Protein AF-A0A836WSE7-F1 (afdb_monomer)

Radius of gyration: 14.25 Å; Cα contacts (8 Å, |Δi|>4): 73; chains: 1; bounding box: 38×18×34 Å

pLDDT: mean 92.28, std 4.91, range [78.62, 98.12]

Foldseek 3Di:
DLVVLLVVLLVCLQPDADDLVRLVVLVVVVCVLPVPQDPVNVVVVVCVLVVQCPPPPSVSVSSSVVSNVNSNNNNSVVSND

Solvent-accessible surface area (backbone atoms only — not comparable to full-atom values): 4313 Å² total; per-residue (Å²): 107,70,67,58,51,27,52,52,32,20,51,53,20,40,69,42,88,55,52,69,69,59,18,51,52,50,52,51,55,52,48,62,64,61,73,78,58,46,77,66,53,52,50,52,52,52,49,62,66,49,57,58,52,74,40,85,73,49,26,59,58,51,42,32,52,51,22,23,56,52,13,37,49,51,21,20,51,59,65,72,105

Secondary structure (DSSP, 8-state):
-HHHHHHHHHHHHHTS---HHHHHHHHHHHHHHHHT--HHHHHHHHHHHHGGGGSTTHHHHHHHHHHHHHHHHHHHHHHT-

Mean predicted aligned error: 3.93 Å

Structure (mmCIF, N/CA/C/O backbone):
data_AF-A0A836WSE7-F1
#
_entry.id   AF-A0A836WSE7-F1
#
loop_
_atom_site.group_PDB
_atom_site.id
_atom_site.type_symbol
_atom_site.label_atom_id
_atom_site.label_alt_id
_atom_site.label_comp_id
_atom_site.label_asym_id
_atom_site.label_entity_id
_atom_site.label_seq_id
_atom_site.pdbx_PDB_ins_code
_atom_site.Cartn_x
_atom_site.Cartn_y
_atom_site.Cartn_z
_atom_site.occupancy
_atom_site.B_iso_or_equiv
_atom_site.auth_seq_id
_atom_site.auth_comp_id
_atom_site.auth_asym_id
_atom_site.auth_atom_id
_atom_site.pdbx_PDB_model_num
ATOM 1 N N . MET A 1 1 ? 14.997 -10.110 8.073 1.00 83.81 1 MET A N 1
ATOM 2 C CA . MET A 1 1 ? 15.098 -8.634 8.144 1.00 83.81 1 MET A CA 1
ATOM 3 C C . MET A 1 1 ? 13.934 -7.991 7.397 1.00 83.81 1 MET A C 1
ATOM 5 O O . MET A 1 1 ? 12.973 -7.648 8.064 1.00 83.81 1 MET A O 1
ATOM 9 N N . PHE A 1 2 ? 13.938 -7.936 6.056 1.00 88.31 2 PHE A N 1
ATOM 10 C CA . PHE A 1 2 ? 12.843 -7.336 5.266 1.00 88.31 2 PHE A CA 1
ATOM 11 C C . PHE A 1 2 ? 11.449 -7.889 5.604 1.00 88.31 2 PHE A C 1
ATOM 13 O O . PHE A 1 2 ? 10.579 -7.120 5.991 1.00 88.31 2 PHE A O 1
AT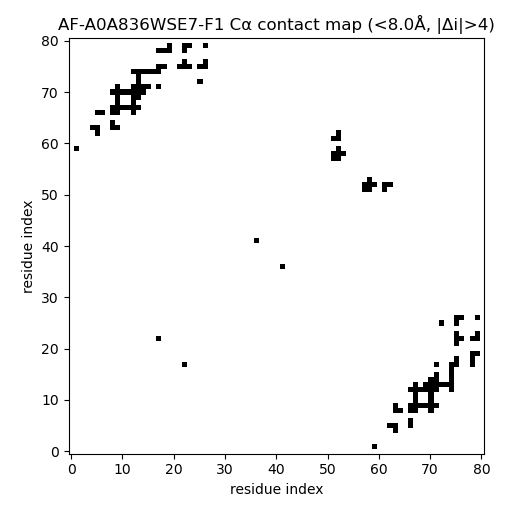OM 20 N N . LEU A 1 3 ? 11.267 -9.216 5.557 1.00 92.75 3 LEU A N 1
ATOM 21 C CA . LEU A 1 3 ? 9.988 -9.858 5.887 1.00 92.75 3 LEU A CA 1
ATOM 22 C C . LEU A 1 3 ? 9.480 -9.483 7.288 1.00 92.75 3 LEU A C 1
ATOM 24 O O . LEU A 1 3 ? 8.294 -9.264 7.464 1.00 92.75 3 LEU A O 1
ATOM 28 N N . GLY A 1 4 ? 10.377 -9.349 8.270 1.00 95.38 4 GLY A N 1
ATOM 29 C CA . GLY A 1 4 ? 9.999 -8.938 9.624 1.00 95.38 4 GLY A CA 1
ATOM 30 C C . GLY A 1 4 ? 9.425 -7.520 9.656 1.00 95.38 4 GLY A C 1
ATOM 31 O O . GLY A 1 4 ? 8.355 -7.310 10.216 1.00 95.38 4 GLY A O 1
ATOM 32 N N . PHE A 1 5 ? 10.092 -6.563 8.999 1.00 93.94 5 PHE A N 1
ATOM 33 C CA . PHE A 1 5 ? 9.578 -5.194 8.872 1.00 93.94 5 PHE A CA 1
ATOM 34 C C . PHE A 1 5 ? 8.268 -5.141 8.086 1.00 93.94 5 PHE A C 1
ATOM 36 O O . PHE A 1 5 ? 7.347 -4.432 8.483 1.00 93.94 5 PHE A O 1
ATOM 43 N N . PHE A 1 6 ? 8.173 -5.919 7.008 1.00 95.00 6 PHE A N 1
ATOM 44 C CA . PHE A 1 6 ? 6.969 -6.017 6.195 1.00 95.00 6 PHE A CA 1
ATOM 45 C C . PHE A 1 6 ? 5.784 -6.530 7.023 1.00 95.00 6 PHE A C 1
ATOM 47 O O . PHE A 1 6 ? 4.759 -5.863 7.097 1.00 95.00 6 PHE A O 1
ATOM 54 N N . THR A 1 7 ? 5.928 -7.674 7.698 1.00 97.56 7 THR A N 1
ATOM 55 C CA . THR A 1 7 ? 4.847 -8.283 8.484 1.00 97.56 7 THR A CA 1
ATOM 56 C C . THR A 1 7 ? 4.408 -7.397 9.645 1.00 97.56 7 THR A C 1
ATOM 58 O O . THR A 1 7 ? 3.209 -7.252 9.861 1.00 97.56 7 THR A O 1
ATOM 61 N N . VAL A 1 8 ? 5.344 -6.764 10.362 1.00 97.88 8 VAL A N 1
ATOM 62 C CA . VAL A 1 8 ? 4.998 -5.835 11.452 1.00 97.88 8 VAL A CA 1
ATOM 63 C C . VAL A 1 8 ? 4.249 -4.616 10.912 1.00 97.88 8 VAL A C 1
ATOM 65 O O . VAL A 1 8 ? 3.206 -4.263 11.453 1.00 97.88 8 VAL A O 1
ATOM 68 N N . SER A 1 9 ? 4.738 -4.003 9.830 1.00 97.88 9 SER A N 1
ATOM 69 C CA . SER A 1 9 ? 4.078 -2.849 9.202 1.00 97.88 9 SER A CA 1
ATOM 70 C C . SER A 1 9 ? 2.663 -3.195 8.724 1.00 97.88 9 SER A C 1
ATOM 72 O O . SER A 1 9 ? 1.708 -2.486 9.038 1.00 97.88 9 SER A O 1
ATOM 74 N N . TYR A 1 10 ? 2.517 -4.340 8.048 1.00 98.12 10 TYR A N 1
ATOM 75 C CA . TYR A 1 10 ? 1.227 -4.867 7.610 1.00 98.12 10 TYR A CA 1
ATOM 76 C C . TYR A 1 10 ? 0.268 -5.079 8.781 1.00 98.12 10 TYR A C 1
ATOM 78 O O . TYR A 1 10 ? -0.878 -4.636 8.726 1.00 98.12 10 TYR A O 1
ATOM 86 N N . GLN A 1 11 ? 0.735 -5.718 9.858 1.00 98.12 11 GLN A N 1
ATOM 87 C CA . GLN A 1 11 ? -0.097 -5.992 11.024 1.00 98.12 11 GLN A CA 1
ATOM 88 C C . GLN A 1 11 ? -0.608 -4.696 11.662 1.00 98.12 11 GLN A C 1
ATOM 90 O O . GLN A 1 11 ? -1.807 -4.591 11.918 1.00 98.12 11 GLN A O 1
ATOM 95 N N . ILE A 1 12 ? 0.258 -3.696 11.865 1.00 98.12 12 ILE A N 1
ATOM 96 C CA . ILE A 1 12 ? -0.161 -2.411 12.446 1.00 98.12 12 ILE A CA 1
ATOM 97 C C . ILE A 1 12 ? -1.170 -1.707 11.526 1.00 98.12 12 ILE A C 1
ATOM 99 O O . ILE A 1 12 ? -2.199 -1.233 12.008 1.00 98.12 12 ILE A O 1
ATOM 103 N N . GLY A 1 13 ? -0.929 -1.701 10.211 1.00 97.56 13 GLY A N 1
ATOM 104 C CA . GLY A 1 13 ? -1.880 -1.167 9.233 1.00 97.56 13 GLY A CA 1
ATOM 105 C C . GLY A 1 13 ? -3.244 -1.863 9.310 1.00 97.56 13 GLY A C 1
ATOM 106 O O . GLY A 1 13 ? -4.269 -1.197 9.376 1.00 97.56 13 GLY A O 1
ATOM 107 N N . SER A 1 14 ? -3.261 -3.199 9.386 1.00 97.81 14 SER A N 1
ATOM 108 C CA . SER A 1 14 ? -4.494 -4.008 9.430 1.00 97.81 14 SER A CA 1
ATOM 109 C C . SER A 1 14 ? -5.298 -3.885 10.724 1.00 97.81 14 SER A C 1
ATOM 111 O O . SER A 1 14 ? -6.491 -4.167 10.735 1.00 97.81 14 SER A O 1
ATOM 113 N N . MET A 1 15 ? -4.650 -3.477 11.816 1.00 96.88 15 MET A N 1
ATOM 114 C CA . MET A 1 15 ? -5.281 -3.297 13.127 1.00 96.88 15 MET A CA 1
ATOM 115 C C . MET A 1 15 ? -5.593 -1.828 13.434 1.00 96.88 15 MET A C 1
ATOM 117 O O . MET A 1 15 ? -6.060 -1.516 14.529 1.00 96.88 15 MET A O 1
ATOM 121 N N . THR A 1 16 ? -5.309 -0.920 12.499 1.00 96.06 16 THR A N 1
ATOM 122 C CA . THR A 1 16 ? -5.615 0.500 12.660 1.00 96.06 16 THR A CA 1
ATOM 123 C C . THR A 1 16 ? -7.123 0.714 12.592 1.00 96.06 16 THR A C 1
ATOM 125 O O . THR A 1 16 ? -7.804 0.176 11.724 1.00 96.06 16 THR A O 1
ATOM 128 N N . SER A 1 17 ? -7.651 1.521 13.510 1.00 95.81 17 SER A N 1
ATOM 129 C CA . SER A 1 17 ? -9.030 1.993 13.434 1.00 95.81 17 SER A CA 1
ATOM 130 C C . SER A 1 17 ? -9.160 2.996 12.291 1.00 95.81 17 SER A C 1
ATOM 132 O O . SER A 1 17 ? -8.495 4.034 12.311 1.00 95.81 17 SER A O 1
ATOM 134 N N . VAL A 1 18 ? -10.028 2.700 11.329 1.00 96.50 18 VAL A N 1
ATOM 135 C CA . VAL A 1 18 ? -10.371 3.595 10.219 1.00 96.50 18 VAL A CA 1
ATOM 136 C C . VAL A 1 18 ? -11.779 4.130 10.463 1.00 96.50 18 VAL A C 1
ATOM 138 O O . VAL A 1 18 ? -12.666 3.355 10.826 1.00 96.50 18 VAL A O 1
ATOM 141 N N . SER A 1 19 ? -11.978 5.441 10.313 1.00 97.12 19 SER A N 1
ATOM 142 C CA . SER A 1 19 ? -13.307 6.046 10.447 1.00 97.12 19 SER A CA 1
ATOM 143 C C . SER A 1 19 ? -14.224 5.598 9.302 1.00 97.12 19 SER A C 1
ATOM 145 O O . SER A 1 19 ? -13.747 5.235 8.229 1.00 97.12 19 SER A O 1
ATOM 147 N N . GLU A 1 20 ? -15.545 5.632 9.500 1.00 96.56 20 GLU A N 1
ATOM 148 C CA . GLU A 1 20 ? -16.486 5.324 8.411 1.00 96.56 20 GLU A CA 1
ATOM 149 C C . GLU A 1 20 ? -16.327 6.288 7.226 1.00 96.56 20 GLU A C 1
ATOM 151 O O . GLU A 1 20 ? -16.444 5.871 6.077 1.00 96.56 20 GLU A O 1
ATOM 156 N N . GLU A 1 21 ? -16.036 7.567 7.482 1.00 96.88 21 GLU A N 1
ATOM 157 C CA . GLU A 1 21 ? -15.805 8.568 6.435 1.00 96.88 21 GLU A CA 1
ATOM 158 C C . GLU A 1 21 ? -14.579 8.211 5.582 1.00 96.88 21 GLU A C 1
ATOM 160 O O . GLU A 1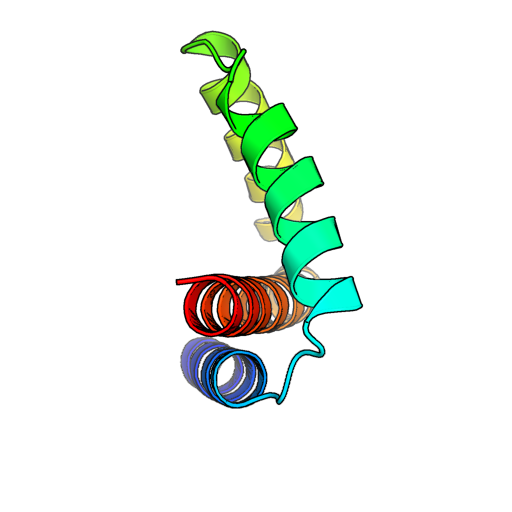 21 ? -14.696 8.090 4.361 1.00 96.88 21 GLU A O 1
ATOM 165 N N . ASP A 1 22 ? -13.434 7.950 6.222 1.00 96.44 22 ASP A N 1
ATOM 166 C CA . ASP A 1 22 ? -12.190 7.587 5.531 1.00 96.44 22 ASP A CA 1
ATOM 167 C C . ASP A 1 22 ? -12.321 6.246 4.804 1.00 96.44 22 ASP A C 1
ATOM 169 O O . ASP A 1 22 ? -11.832 6.080 3.685 1.00 96.44 22 ASP A O 1
ATOM 173 N N . ALA A 1 23 ? -12.999 5.276 5.421 1.00 97.25 23 ALA A N 1
ATOM 174 C CA . ALA A 1 23 ? -13.194 3.963 4.830 1.00 97.25 23 ALA A CA 1
ATOM 175 C C . ALA A 1 23 ? -14.100 4.036 3.591 1.00 97.25 23 ALA A C 1
ATOM 177 O O . ALA A 1 23 ? -13.803 3.412 2.572 1.00 97.25 23 ALA A O 1
ATOM 178 N N . ASN A 1 24 ? -15.164 4.843 3.635 1.00 97.19 24 ASN A N 1
ATOM 179 C CA . ASN A 1 24 ? -16.026 5.081 2.478 1.00 97.19 24 ASN A CA 1
ATOM 180 C C . ASN A 1 24 ? -15.299 5.836 1.359 1.00 97.19 24 ASN A C 1
ATOM 182 O O . ASN A 1 24 ? -15.473 5.490 0.189 1.00 97.19 24 ASN A O 1
ATOM 186 N N . MET A 1 25 ? -14.462 6.820 1.702 1.00 96.62 25 MET A N 1
ATOM 187 C CA . MET A 1 25 ? -13.615 7.523 0.734 1.00 96.62 25 MET A CA 1
ATOM 188 C C . MET A 1 25 ? -12.657 6.548 0.041 1.00 96.62 25 MET A C 1
ATOM 190 O O . MET A 1 25 ? -12.659 6.460 -1.188 1.00 96.62 25 MET A O 1
ATOM 194 N N . PHE A 1 26 ? -11.934 5.736 0.819 1.00 95.62 26 PHE A N 1
ATOM 195 C CA . PHE A 1 26 ? -11.070 4.680 0.293 1.00 95.62 26 PHE A CA 1
ATOM 196 C C . PHE A 1 26 ? -11.839 3.718 -0.620 1.00 95.62 26 PHE A C 1
ATOM 198 O O . PHE A 1 26 ? -11.387 3.412 -1.720 1.00 95.62 26 PHE A O 1
ATOM 205 N N . MET A 1 27 ? -13.021 3.255 -0.200 1.00 95.56 27 MET A N 1
ATOM 206 C CA . MET A 1 27 ? -13.827 2.330 -0.999 1.00 95.56 27 MET A CA 1
ATOM 207 C C . MET A 1 27 ? -14.354 2.949 -2.294 1.00 95.56 27 MET A C 1
ATOM 209 O O . MET A 1 27 ? -14.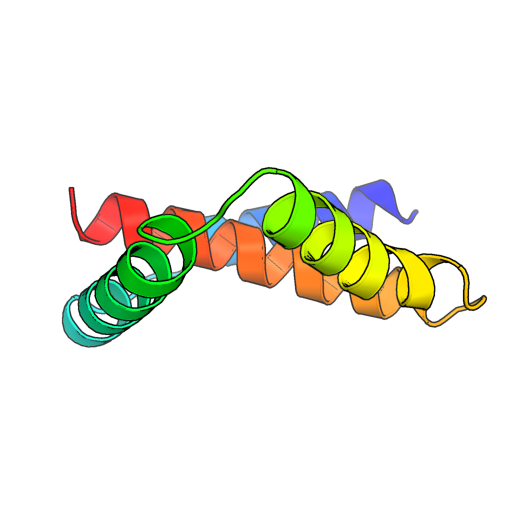545 2.217 -3.268 1.00 95.56 27 MET A O 1
ATOM 213 N N . SER A 1 28 ? -14.598 4.260 -2.323 1.00 95.19 28 SER A N 1
ATOM 214 C CA . SER A 1 28 ? -14.962 4.978 -3.546 1.00 95.19 28 SER A CA 1
ATOM 215 C C . SER A 1 28 ? -13.807 4.957 -4.546 1.00 95.19 28 SER A C 1
ATOM 217 O O . SER A 1 28 ? -13.994 4.499 -5.673 1.00 95.19 28 SER A O 1
ATOM 219 N N . GLU A 1 29 ? -12.610 5.365 -4.118 1.00 92.38 29 GLU A N 1
ATOM 220 C CA . GLU A 1 29 ? -11.408 5.360 -4.963 1.00 92.38 29 GLU A CA 1
ATOM 221 C C . GLU A 1 29 ? -11.037 3.941 -5.408 1.00 92.38 29 GLU A C 1
ATOM 223 O O . GLU A 1 29 ? -10.750 3.696 -6.578 1.00 92.38 29 GLU A O 1
ATOM 228 N N . PHE A 1 30 ? -11.102 2.971 -4.493 1.00 90.88 30 PHE A N 1
ATOM 229 C CA . PHE A 1 30 ? -10.813 1.573 -4.797 1.00 90.88 30 PHE A CA 1
ATOM 230 C C . PHE A 1 30 ? -11.749 1.020 -5.876 1.00 90.88 30 PHE A C 1
ATOM 232 O O . PHE A 1 30 ? -11.286 0.353 -6.799 1.00 90.88 30 PHE A O 1
ATOM 239 N N . LYS A 1 31 ? -13.055 1.312 -5.792 1.00 91.38 31 LYS A N 1
ATOM 240 C CA . LYS A 1 31 ? -14.033 0.892 -6.806 1.00 91.38 31 LYS A CA 1
ATOM 241 C C . LYS A 1 31 ? -13.755 1.543 -8.156 1.00 91.38 31 LYS A C 1
ATOM 243 O O . LYS A 1 31 ? -13.775 0.843 -9.161 1.00 91.38 31 LYS A O 1
ATOM 248 N N . GLU A 1 32 ? -13.466 2.840 -8.180 1.00 90.06 32 GLU A N 1
ATOM 249 C CA . GLU A 1 32 ? -13.116 3.557 -9.411 1.00 90.06 32 GLU A CA 1
ATOM 250 C C . GLU A 1 32 ? -11.883 2.942 -10.094 1.00 90.06 32 GLU A C 1
ATOM 252 O O . GLU A 1 32 ? -11.906 2.686 -11.296 1.00 90.06 32 GLU A O 1
ATOM 257 N N . LEU A 1 33 ? -10.852 2.588 -9.320 1.00 85.44 33 LEU A N 1
ATOM 258 C CA . LEU A 1 33 ? -9.631 1.964 -9.840 1.00 85.44 33 LEU A CA 1
ATOM 259 C C . LEU A 1 33 ? -9.853 0.574 -10.459 1.00 85.44 33 LEU A C 1
ATOM 261 O O . LEU A 1 33 ? -9.125 0.203 -11.381 1.00 85.44 33 LEU A O 1
ATOM 265 N N . ILE A 1 34 ? -10.815 -0.213 -9.960 1.00 86.69 34 ILE A N 1
ATOM 266 C CA . ILE A 1 34 ? -11.049 -1.590 -10.437 1.00 86.69 34 ILE A CA 1
ATOM 267 C C . ILE A 1 34 ? -12.154 -1.710 -11.494 1.00 86.69 34 ILE A C 1
ATOM 269 O O . ILE A 1 34 ? -12.232 -2.750 -12.146 1.00 86.69 34 ILE A O 1
ATOM 273 N N . LEU A 1 35 ? -13.018 -0.702 -11.657 1.00 86.06 35 LEU A N 1
ATOM 274 C CA . LEU A 1 35 ? -14.176 -0.772 -12.560 1.00 86.06 35 LEU A CA 1
ATOM 275 C C . LEU A 1 35 ? -13.783 -0.810 -14.044 1.00 86.06 35 LEU A C 1
ATOM 277 O O . LEU A 1 35 ? -14.411 -1.539 -14.809 1.00 86.06 35 LEU A O 1
ATOM 281 N N . ASP A 1 36 ? -12.727 -0.091 -14.427 1.00 78.62 36 ASP A N 1
ATOM 282 C CA . ASP A 1 36 ? -12.315 0.078 -15.829 1.00 78.62 36 ASP A CA 1
ATOM 283 C C . ASP A 1 36 ? -10.962 -0.581 -16.156 1.00 78.62 36 ASP A C 1
ATOM 285 O O . ASP A 1 36 ? -10.346 -0.292 -17.185 1.00 78.62 36 ASP A O 1
ATOM 289 N N . ILE A 1 37 ? -10.457 -1.464 -15.286 1.00 82.38 37 ILE A N 1
ATOM 290 C CA . ILE A 1 37 ? -9.122 -2.036 -15.473 1.00 82.38 37 ILE A CA 1
ATOM 291 C C . ILE A 1 37 ? -9.142 -3.202 -16.477 1.00 82.38 37 ILE A C 1
ATOM 293 O O . ILE A 1 37 ? -9.716 -4.265 -16.239 1.00 82.38 37 ILE A O 1
ATOM 297 N N . ASP A 1 38 ? -8.488 -3.011 -17.623 1.00 87.38 38 ASP A N 1
ATOM 298 C CA . ASP A 1 38 ? -8.241 -4.071 -18.602 1.00 87.38 38 ASP A CA 1
ATOM 299 C C . ASP A 1 38 ? -6.887 -4.773 -18.361 1.00 87.38 38 ASP A C 1
ATOM 301 O O . ASP A 1 38 ? -6.086 -4.388 -17.501 1.00 87.38 38 ASP A O 1
ATOM 305 N N . ALA A 1 39 ? -6.604 -5.833 -19.126 1.00 90.44 39 ALA A N 1
ATOM 306 C CA . ALA A 1 39 ? -5.368 -6.605 -18.975 1.00 90.44 39 ALA A CA 1
ATOM 307 C C . ALA A 1 39 ? -4.092 -5.759 -19.172 1.00 90.44 39 ALA A C 1
ATOM 309 O O . ALA A 1 39 ? -3.074 -6.019 -18.524 1.00 90.44 39 ALA A O 1
ATOM 310 N N . PHE A 1 40 ? -4.133 -4.750 -20.047 1.00 92.00 40 PHE A N 1
ATOM 311 C CA . PHE A 1 40 ? -3.002 -3.858 -20.283 1.00 92.00 40 PHE A CA 1
ATOM 312 C C . PHE A 1 40 ? -2.836 -2.861 -19.127 1.00 92.00 40 PHE A C 1
ATOM 314 O O . PHE A 1 40 ? -1.717 -2.656 -18.655 1.00 92.00 40 PHE A O 1
ATOM 321 N 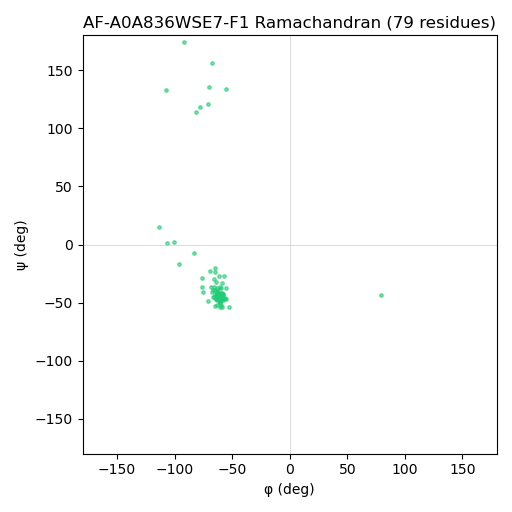N . GLY A 1 41 ? -3.937 -2.324 -18.600 1.00 87.88 41 GLY A N 1
ATOM 322 C CA . GLY A 1 41 ? -3.978 -1.485 -17.405 1.00 87.88 41 GLY A CA 1
ATOM 323 C C . GLY A 1 41 ? -3.385 -2.187 -16.183 1.00 87.88 41 GLY A C 1
ATOM 324 O O . GLY A 1 41 ? -2.506 -1.624 -15.529 1.00 87.88 41 GLY A O 1
ATOM 325 N N . ILE A 1 42 ? -3.759 -3.449 -15.933 1.00 89.31 42 ILE A N 1
ATOM 326 C CA . ILE A 1 42 ? -3.167 -4.271 -14.858 1.00 89.31 42 ILE A CA 1
ATOM 327 C C . ILE A 1 42 ? -1.652 -4.415 -15.053 1.00 89.31 42 ILE A C 1
ATOM 329 O O . ILE A 1 42 ? -0.878 -4.261 -14.104 1.00 89.31 42 ILE A O 1
ATOM 333 N N . PHE A 1 43 ? -1.211 -4.707 -16.280 1.00 92.62 43 PHE A N 1
ATOM 334 C CA . PHE A 1 43 ? 0.207 -4.893 -16.582 1.00 92.62 43 PHE A CA 1
ATOM 335 C C . PHE A 1 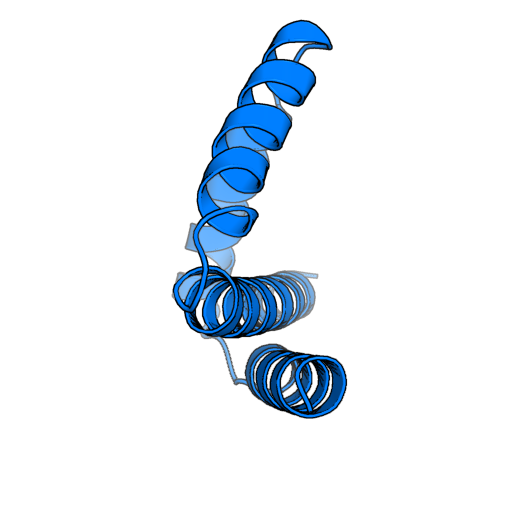43 ? 1.022 -3.618 -16.334 1.00 92.62 43 PHE A C 1
ATOM 337 O O . PHE A 1 43 ? 2.060 -3.671 -15.664 1.00 92.62 43 PHE A O 1
ATOM 344 N N . ILE A 1 44 ? 0.553 -2.472 -16.836 1.00 92.31 44 ILE A N 1
ATOM 345 C CA . ILE A 1 44 ? 1.222 -1.181 -16.642 1.00 92.31 44 ILE A CA 1
ATOM 346 C C . ILE A 1 44 ? 1.220 -0.791 -15.164 1.00 92.31 44 ILE A C 1
ATOM 348 O O . ILE A 1 44 ? 2.265 -0.381 -14.649 1.00 92.31 44 ILE A O 1
ATOM 352 N N . HIS A 1 45 ? 0.101 -0.975 -14.459 1.00 87.25 45 HIS A N 1
ATOM 353 C CA . HIS A 1 45 ? 0.011 -0.665 -13.035 1.00 87.25 45 HIS A CA 1
ATOM 354 C C . HIS A 1 45 ? 1.022 -1.484 -12.220 1.00 87.25 45 HIS A C 1
ATOM 356 O O . HIS A 1 45 ? 1.831 -0.902 -11.489 1.00 87.25 45 HIS A O 1
ATOM 362 N N . ASN A 1 46 ? 1.042 -2.809 -12.387 1.00 88.19 46 ASN A N 1
ATOM 363 C CA . ASN A 1 46 ? 1.962 -3.682 -11.657 1.00 88.19 46 ASN A CA 1
ATOM 364 C C . ASN A 1 46 ? 3.424 -3.390 -12.005 1.00 88.19 46 ASN A C 1
ATOM 366 O O . ASN A 1 46 ? 4.267 -3.343 -11.111 1.00 88.19 46 ASN A O 1
ATOM 370 N N . THR A 1 47 ? 3.730 -3.138 -13.280 1.00 92.69 47 THR A N 1
ATOM 371 C CA . THR A 1 47 ? 5.090 -2.779 -13.711 1.00 92.69 47 THR A CA 1
ATOM 372 C C . THR A 1 47 ? 5.544 -1.468 -13.067 1.00 92.69 47 THR A C 1
ATOM 374 O O . THR A 1 47 ? 6.659 -1.389 -12.554 1.00 92.69 47 THR A O 1
ATOM 377 N N . THR A 1 48 ? 4.668 -0.461 -13.015 1.00 91.19 48 THR A N 1
ATOM 378 C CA . THR A 1 48 ? 4.966 0.849 -12.411 1.00 91.19 48 THR A CA 1
ATOM 379 C C . THR A 1 48 ? 5.287 0.730 -10.922 1.00 91.19 48 THR A C 1
ATOM 381 O O . THR A 1 48 ? 6.242 1.345 -10.456 1.00 91.19 48 THR A O 1
ATOM 384 N N . ILE A 1 49 ? 4.544 -0.096 -10.178 1.00 86.19 49 ILE A N 1
ATOM 385 C CA . ILE A 1 49 ? 4.783 -0.323 -8.742 1.00 86.19 49 ILE A CA 1
ATOM 386 C C . ILE A 1 49 ? 5.988 -1.247 -8.496 1.00 86.19 49 ILE A C 1
ATOM 388 O O . ILE A 1 49 ? 6.664 -1.121 -7.473 1.00 86.19 49 ILE A O 1
ATOM 392 N N . ALA A 1 50 ? 6.288 -2.158 -9.427 1.00 87.38 50 ALA A N 1
ATOM 393 C CA . ALA A 1 50 ? 7.406 -3.089 -9.311 1.00 87.38 50 ALA A CA 1
ATOM 394 C C . ALA A 1 50 ? 8.770 -2.446 -9.576 1.00 87.38 50 ALA A C 1
ATOM 396 O O . ALA A 1 50 ? 9.739 -2.786 -8.901 1.00 87.38 50 ALA A O 1
ATOM 397 N N . LEU A 1 51 ? 8.861 -1.508 -10.521 1.00 89.38 51 LEU A N 1
ATOM 398 C CA . LEU A 1 51 ? 10.130 -0.883 -10.907 1.00 89.38 51 LEU A CA 1
ATOM 399 C C . LEU A 1 51 ? 10.879 -0.218 -9.731 1.00 89.38 51 LEU A C 1
ATOM 401 O O . LEU A 1 51 ? 12.072 -0.496 -9.573 1.00 89.38 51 LEU A O 1
ATOM 405 N N . PRO A 1 52 ? 10.234 0.577 -8.852 1.00 86.19 52 PRO A N 1
ATOM 406 C CA . PRO A 1 52 ? 10.909 1.166 -7.698 1.00 86.19 52 PRO A CA 1
ATOM 407 C C . PRO A 1 52 ? 11.478 0.135 -6.714 1.00 86.19 52 PRO A C 1
ATOM 409 O O . PRO A 1 52 ? 12.479 0.409 -6.053 1.00 86.19 52 PRO A O 1
ATOM 412 N N . MET A 1 53 ? 10.905 -1.073 -6.637 1.00 84.12 53 MET A N 1
ATOM 413 C CA . MET A 1 53 ? 11.393 -2.128 -5.736 1.00 84.12 53 MET A CA 1
ATOM 414 C C . MET A 1 53 ? 12.797 -2.632 -6.093 1.00 84.12 53 MET A C 1
ATOM 416 O O . MET A 1 53 ? 13.477 -3.184 -5.228 1.00 84.12 53 MET A O 1
ATOM 420 N N . PHE A 1 54 ? 13.257 -2.416 -7.330 1.00 85.31 54 PHE A N 1
ATOM 421 C CA . PHE A 1 54 ? 14.594 -2.812 -7.780 1.00 85.31 54 PHE A CA 1
ATOM 422 C C . PHE A 1 54 ? 15.695 -1.807 -7.419 1.00 85.31 54 PHE A C 1
ATOM 424 O O . PHE A 1 54 ? 16.874 -2.112 -7.603 1.00 85.31 54 PHE A O 1
ATOM 431 N N . ILE A 1 55 ? 15.352 -0.628 -6.890 1.00 89.31 55 ILE A N 1
ATOM 432 C CA . ILE A 1 55 ? 16.338 0.369 -6.459 1.00 89.31 55 ILE A CA 1
ATOM 433 C C . ILE A 1 55 ? 16.907 -0.062 -5.091 1.00 89.31 55 ILE A C 1
ATOM 435 O O . ILE A 1 55 ? 16.152 -0.146 -4.111 1.00 89.31 55 ILE A O 1
ATOM 439 N N . PRO A 1 56 ? 18.226 -0.327 -4.974 1.00 83.56 56 PRO A N 1
ATOM 440 C CA . PRO A 1 56 ? 18.834 -0.752 -3.716 1.00 83.56 56 PRO A CA 1
ATOM 441 C C . PRO A 1 56 ? 18.558 0.240 -2.578 1.00 83.56 56 PRO A C 1
ATOM 443 O O . PRO A 1 56 ? 18.676 1.451 -2.745 1.00 83.56 56 PRO A O 1
ATOM 446 N N . GLY A 1 57 ? 18.168 -0.271 -1.408 1.00 81.94 57 GLY A N 1
ATOM 447 C CA . GLY A 1 57 ? 17.793 0.540 -0.242 1.00 81.94 57 GLY A CA 1
ATOM 448 C C . GLY A 1 57 ? 16.371 1.114 -0.304 1.00 81.94 57 GLY A C 1
ATOM 449 O O . GLY A 1 57 ? 15.635 0.995 0.675 1.00 81.94 57 GLY A O 1
ATOM 450 N N . PHE A 1 58 ? 15.939 1.641 -1.453 1.00 89.25 58 PHE A N 1
ATOM 451 C CA . PHE A 1 58 ? 14.576 2.158 -1.642 1.00 89.25 58 PHE A CA 1
ATOM 452 C C . PHE A 1 58 ? 13.516 1.062 -1.474 1.00 89.25 58 PHE A C 1
ATOM 454 O O . PHE A 1 58 ? 12.498 1.291 -0.827 1.00 89.25 58 PHE A O 1
ATOM 461 N N . GLY A 1 59 ? 13.785 -0.155 -1.963 1.00 85.50 59 GLY A N 1
ATOM 462 C CA . GLY A 1 59 ? 12.858 -1.287 -1.855 1.00 85.50 59 GLY A CA 1
ATOM 463 C C . GLY A 1 59 ? 12.448 -1.649 -0.419 1.00 85.50 59 GLY A C 1
ATOM 464 O O . GLY A 1 59 ? 11.342 -2.136 -0.207 1.00 85.50 59 GLY A O 1
ATOM 465 N N . ILE A 1 60 ? 13.285 -1.365 0.589 1.00 87.94 60 ILE A N 1
ATOM 466 C CA . ILE A 1 60 ? 12.925 -1.592 2.000 1.00 87.94 60 ILE A CA 1
ATOM 467 C C . ILE A 1 60 ? 11.873 -0.575 2.450 1.00 87.94 60 ILE A C 1
ATOM 469 O O . ILE A 1 60 ? 10.856 -0.966 3.018 1.00 87.94 60 ILE A O 1
ATOM 473 N N . ILE A 1 61 ? 12.096 0.712 2.171 1.00 90.88 61 ILE A N 1
ATOM 474 C CA . ILE A 1 61 ? 11.152 1.789 2.507 1.00 90.88 61 ILE A CA 1
ATOM 475 C C . ILE A 1 61 ? 9.843 1.581 1.742 1.00 90.88 61 ILE A C 1
ATOM 477 O O . ILE A 1 61 ? 8.768 1.601 2.337 1.00 90.88 61 ILE A O 1
ATOM 481 N N . TRP A 1 62 ? 9.943 1.305 0.441 1.00 91.38 62 TRP A N 1
ATOM 482 C CA . TRP A 1 62 ? 8.797 1.023 -0.415 1.00 91.38 62 TRP A CA 1
ATOM 483 C C . TRP A 1 62 ? 8.006 -0.193 0.064 1.00 91.38 62 TRP A C 1
ATOM 485 O O . TRP A 1 62 ? 6.782 -0.149 0.120 1.00 91.38 62 TRP A O 1
ATOM 495 N N . GLY A 1 63 ? 8.690 -1.262 0.478 1.00 89.94 63 GLY A N 1
ATOM 496 C CA . GLY A 1 63 ? 8.043 -2.446 1.033 1.00 89.94 63 GLY A 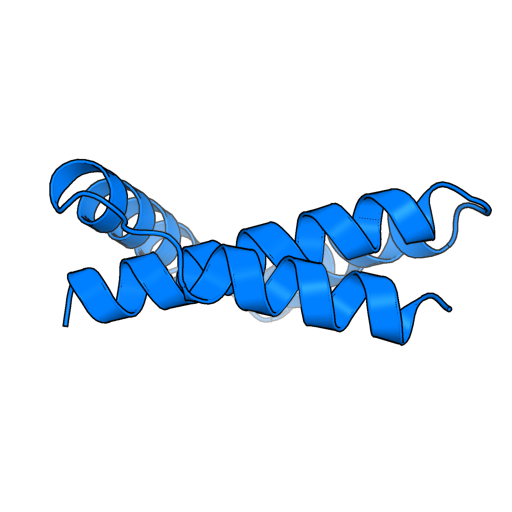CA 1
ATOM 497 C C . GLY A 1 63 ? 7.347 -2.186 2.369 1.00 89.94 63 GLY A C 1
ATOM 498 O O . GLY A 1 63 ? 6.264 -2.715 2.589 1.00 89.94 63 GLY A O 1
ATOM 499 N N . ILE A 1 64 ? 7.914 -1.344 3.242 1.00 93.81 64 ILE A N 1
ATOM 500 C CA . ILE A 1 64 ? 7.264 -0.943 4.503 1.00 93.81 64 ILE A CA 1
ATOM 501 C C . ILE A 1 64 ? 6.007 -0.112 4.225 1.00 93.81 64 ILE A C 1
ATOM 503 O O . ILE A 1 64 ? 4.968 -0.383 4.829 1.00 93.81 64 ILE A O 1
ATOM 507 N N . PHE A 1 65 ? 6.092 0.855 3.305 1.00 92.94 65 PHE A N 1
ATOM 508 C CA . PHE A 1 65 ? 4.953 1.668 2.872 1.00 92.94 65 PHE A CA 1
ATOM 509 C C . PHE A 1 65 ? 3.858 0.796 2.250 1.00 92.94 65 PHE A C 1
ATOM 511 O O . PHE A 1 65 ? 2.712 0.848 2.680 1.00 92.94 65 PHE A O 1
ATOM 518 N N . SER A 1 66 ? 4.224 -0.077 1.309 1.00 92.62 66 SER A N 1
ATOM 519 C CA . SER A 1 66 ? 3.301 -1.017 0.670 1.00 92.62 66 SER A CA 1
ATOM 520 C C . SER A 1 66 ? 2.618 -1.932 1.690 1.00 92.62 66 SER A C 1
ATOM 522 O O . SER A 1 66 ? 1.403 -2.116 1.622 1.00 92.62 66 SER A O 1
ATOM 524 N N . ALA A 1 67 ? 3.361 -2.453 2.673 1.00 96.00 67 ALA A N 1
ATOM 525 C CA . ALA A 1 67 ? 2.806 -3.270 3.748 1.00 96.00 67 ALA A CA 1
ATOM 526 C C . ALA A 1 67 ? 1.775 -2.504 4.586 1.00 96.00 67 ALA A C 1
ATOM 528 O O . ALA A 1 67 ? 0.673 -3.010 4.796 1.00 96.00 67 ALA A O 1
ATOM 529 N N . TRP A 1 68 ? 2.110 -1.283 5.018 1.00 97.50 68 TRP A N 1
ATOM 530 C CA . TRP A 1 68 ? 1.195 -0.427 5.772 1.00 97.50 68 TRP A CA 1
ATOM 531 C C . TRP A 1 68 ? -0.077 -0.135 4.978 1.00 97.50 68 TRP A C 1
ATOM 533 O O . TRP A 1 68 ? -1.171 -0.400 5.468 1.00 97.50 68 TRP A O 1
ATOM 543 N N . SER A 1 69 ? 0.058 0.365 3.744 1.00 95.00 69 SER A N 1
ATOM 544 C CA . SER A 1 69 ? -1.076 0.7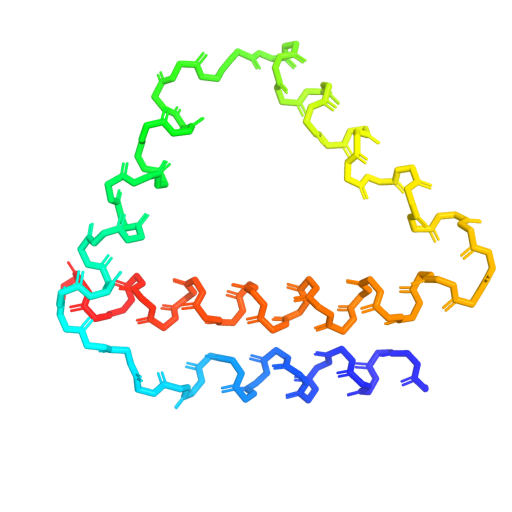27 2.888 1.00 95.00 69 SER A CA 1
ATOM 545 C C . SER A 1 69 ? -1.981 -0.467 2.603 1.00 95.00 69 SER A C 1
ATOM 547 O O . SER A 1 69 ? -3.199 -0.324 2.607 1.00 95.00 69 SER A O 1
ATOM 549 N N . THR A 1 70 ? -1.401 -1.657 2.422 1.00 95.69 70 THR A N 1
ATOM 550 C CA . THR A 1 70 ? -2.175 -2.895 2.256 1.00 95.69 70 THR A CA 1
ATOM 551 C C . THR A 1 70 ? -2.940 -3.240 3.533 1.00 95.69 70 THR A C 1
ATOM 553 O O . THR A 1 70 ? -4.123 -3.559 3.468 1.00 95.69 70 THR A O 1
ATOM 556 N N . GLY A 1 71 ? -2.300 -3.150 4.703 1.00 97.69 71 GLY A N 1
ATOM 557 C CA . GLY A 1 71 ? -2.975 -3.359 5.984 1.00 97.69 71 GLY A CA 1
ATOM 558 C C . GLY A 1 71 ? -4.120 -2.363 6.199 1.00 97.69 71 GLY A C 1
ATOM 559 O O . GLY A 1 71 ? -5.236 -2.772 6.500 1.00 97.69 71 GLY A O 1
ATOM 560 N N . PHE A 1 72 ? -3.870 -1.073 5.971 1.00 97.69 72 PHE A N 1
ATOM 561 C CA . PHE A 1 72 ? -4.883 -0.020 6.072 1.00 97.69 72 PHE A CA 1
ATOM 562 C C . PHE A 1 72 ? -6.061 -0.262 5.117 1.00 97.69 72 PHE A C 1
ATOM 564 O O . PHE A 1 72 ? -7.211 -0.122 5.521 1.00 97.69 72 PHE A O 1
ATOM 571 N N . ALA A 1 73 ? -5.791 -0.692 3.879 1.00 96.25 73 ALA A N 1
ATOM 572 C CA . ALA A 1 73 ? -6.828 -1.074 2.924 1.00 96.25 73 ALA A CA 1
ATOM 573 C C . ALA A 1 73 ? -7.718 -2.205 3.465 1.00 96.25 73 ALA A C 1
ATOM 575 O O . ALA A 1 73 ? -8.939 -2.116 3.375 1.00 96.25 73 ALA A O 1
ATOM 576 N N . PHE A 1 74 ? -7.135 -3.239 4.085 1.00 96.81 74 PHE A N 1
ATOM 577 C CA . PHE A 1 74 ? -7.920 -4.287 4.750 1.00 96.81 74 PHE A CA 1
ATOM 578 C C . PHE A 1 74 ? -8.762 -3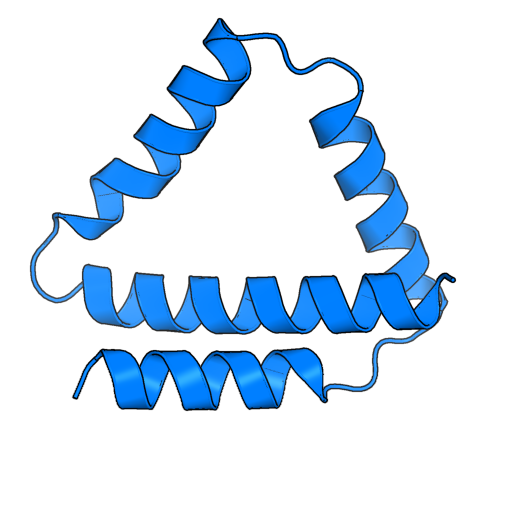.739 5.902 1.00 96.81 74 PHE A C 1
ATOM 580 O O . PHE A 1 74 ? -9.925 -4.116 6.021 1.00 96.81 74 PHE A O 1
ATOM 587 N N . ALA A 1 75 ? -8.206 -2.846 6.724 1.00 97.50 75 ALA A N 1
ATOM 588 C CA . ALA A 1 75 ? -8.953 -2.221 7.810 1.00 97.50 75 ALA A CA 1
ATOM 589 C C . ALA A 1 75 ? -10.151 -1.410 7.279 1.00 97.50 75 ALA A C 1
ATOM 591 O O . ALA A 1 75 ? -11.264 -1.578 7.769 1.00 97.50 75 ALA A O 1
ATOM 592 N N . ALA A 1 76 ? -9.961 -0.616 6.220 1.00 97.56 76 ALA A N 1
ATOM 593 C CA . ALA A 1 76 ? -11.029 0.145 5.566 1.00 97.56 76 ALA A CA 1
ATOM 594 C C . ALA A 1 76 ? -12.112 -0.758 4.944 1.00 97.56 76 ALA A C 1
ATOM 596 O O . ALA A 1 76 ? -13.307 -0.492 5.089 1.00 97.56 76 ALA A O 1
ATOM 597 N N . ILE A 1 77 ? -11.711 -1.853 4.291 1.00 95.31 77 ILE A N 1
ATOM 598 C CA . ILE A 1 77 ? -12.646 -2.851 3.750 1.00 95.31 77 ILE A CA 1
ATOM 599 C C . ILE A 1 77 ? -13.479 -3.460 4.882 1.00 95.31 77 ILE A C 1
ATOM 601 O O . ILE A 1 77 ? -14.695 -3.532 4.769 1.00 95.31 77 ILE A O 1
ATOM 605 N N . VAL A 1 78 ? -12.858 -3.856 5.996 1.00 95.81 78 VAL A N 1
ATOM 606 C CA . VAL A 1 78 ? -13.582 -4.429 7.144 1.00 95.81 78 VAL A CA 1
ATOM 607 C C . VAL A 1 78 ? -14.553 -3.423 7.769 1.00 95.81 78 VAL A C 1
ATOM 609 O O . VAL A 1 78 ? -15.650 -3.818 8.143 1.00 95.81 78 VAL A O 1
ATOM 612 N N . THR A 1 79 ? -14.193 -2.140 7.850 1.00 96.25 79 THR A N 1
ATOM 613 C CA . THR A 1 79 ? -15.084 -1.078 8.356 1.00 96.25 79 THR A CA 1
ATOM 614 C C . THR A 1 79 ? -16.318 -0.853 7.469 1.00 96.25 79 THR A C 1
ATOM 616 O O . THR A 1 79 ? -17.321 -0.334 7.949 1.00 96.25 79 THR A O 1
ATOM 619 N N . THR A 1 80 ? -16.261 -1.213 6.183 1.00 91.88 80 THR A N 1
ATOM 620 C CA . THR A 1 80 ? -17.317 -0.922 5.189 1.00 91.88 80 THR A CA 1
ATOM 621 C C . THR A 1 80 ? -18.154 -2.136 4.778 1.00 91.88 80 THR A C 1
ATOM 623 O O . THR A 1 80 ? -19.032 -1.994 3.922 1.00 91.88 80 THR A O 1
ATOM 626 N N . ILE A 1 81 ? -17.892 -3.312 5.361 1.00 82.69 81 ILE A N 1
ATOM 627 C CA . ILE A 1 81 ? -18.668 -4.550 5.158 1.00 82.69 81 ILE A CA 1
ATOM 628 C C . ILE A 1 81 ? -19.789 -4.667 6.191 1.00 82.69 81 ILE A C 1
ATOM 630 O O . ILE A 1 81 ? -19.538 -4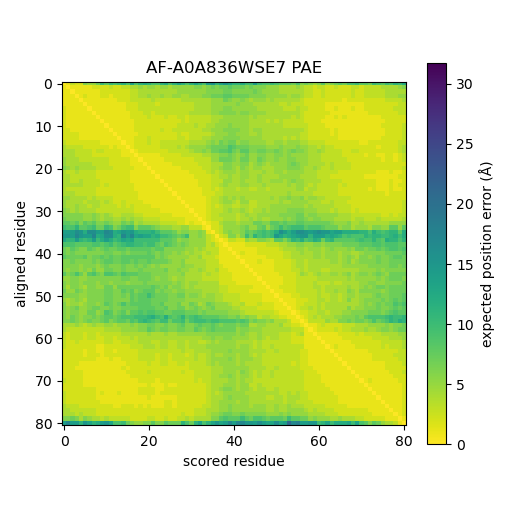.394 7.384 1.00 82.69 81 ILE A O 1
#

Sequence (81 aa):
MFLGFFTVSYQIGSMTSVSEEDANMFMSEFKELILDIDAFGIFIHNTTIALPMFIPGFGIIWGIFSAWSTGFAFAAIVTTI